Protein AF-A0A8T5MEQ6-F1 (afdb_monomer_lite)

Structure (mmCIF, N/CA/C/O backbone):
data_AF-A0A8T5MEQ6-F1
#
_entry.id   AF-A0A8T5MEQ6-F1
#
loop_
_atom_site.group_PDB
_atom_site.id
_atom_site.type_symbol
_atom_site.label_atom_id
_atom_site.label_alt_id
_atom_site.label_comp_id
_atom_site.label_asym_id
_atom_site.label_entity_id
_atom_site.label_seq_id
_atom_site.pdbx_PDB_ins_code
_atom_site.Cartn_x
_atom_site.Cartn_y
_atom_site.Cartn_z
_atom_site.occupancy
_atom_site.B_iso_or_equiv
_atom_site.auth_seq_id
_atom_site.auth_comp_id
_atom_site.auth_asym_id
_atom_site.auth_atom_id
_atom_site.pdbx_PDB_model_num
ATOM 1 N N . SER A 1 1 ? 14.472 10.004 0.846 1.00 70.06 1 SER A N 1
ATOM 2 C CA . SER A 1 1 ? 13.024 10.071 1.141 1.00 70.06 1 SER A CA 1
ATOM 3 C C . SER A 1 1 ? 12.455 8.664 1.047 1.00 70.06 1 SER A C 1
ATOM 5 O O . SER A 1 1 ? 13.002 7.880 0.283 1.00 70.06 1 SER A O 1
ATOM 7 N N . VAL A 1 2 ? 11.394 8.337 1.798 1.00 68.94 2 VAL A N 1
ATOM 8 C CA . VAL A 1 2 ? 10.751 6.998 1.800 1.00 68.94 2 VAL A CA 1
ATOM 9 C C . VAL A 1 2 ? 10.434 6.504 0.379 1.00 68.94 2 VAL A C 1
ATOM 11 O O . VAL A 1 2 ? 10.672 5.347 0.064 1.00 68.94 2 VAL A O 1
ATOM 14 N N . ARG A 1 3 ? 10.050 7.422 -0.514 1.00 68.81 3 ARG A N 1
ATOM 15 C CA . ARG A 1 3 ? 9.849 7.172 -1.948 1.00 68.81 3 ARG A CA 1
ATOM 16 C C . ARG A 1 3 ? 11.045 6.507 -2.648 1.00 68.81 3 ARG A C 1
ATOM 18 O O . ARG A 1 3 ? 10.855 5.519 -3.333 1.00 68.81 3 ARG A O 1
ATOM 25 N N . LYS A 1 4 ? 12.273 7.000 -2.431 1.00 73.75 4 LYS A N 1
ATOM 26 C CA . LYS A 1 4 ? 13.486 6.448 -3.073 1.00 73.75 4 LYS A CA 1
ATOM 27 C C . LYS A 1 4 ? 13.826 5.037 -2.591 1.00 73.75 4 LYS A C 1
ATOM 29 O O . LYS A 1 4 ? 14.400 4.264 -3.342 1.00 73.75 4 LYS A O 1
ATOM 34 N N . ILE A 1 5 ? 13.504 4.733 -1.332 1.00 71.75 5 ILE A N 1
ATOM 35 C CA . ILE A 1 5 ? 13.697 3.395 -0.763 1.00 71.75 5 ILE A CA 1
ATOM 36 C C . ILE A 1 5 ? 12.735 2.428 -1.458 1.00 71.75 5 ILE A C 1
ATOM 38 O O . ILE A 1 5 ? 13.163 1.403 -1.964 1.00 71.75 5 ILE A O 1
ATOM 42 N N . MET A 1 6 ? 11.463 2.818 -1.580 1.00 66.88 6 MET A N 1
ATOM 43 C CA . MET A 1 6 ? 10.440 2.018 -2.257 1.00 66.88 6 MET A CA 1
ATOM 44 C C . MET A 1 6 ? 10.737 1.804 -3.752 1.00 66.88 6 MET A C 1
ATOM 46 O O . MET A 1 6 ? 10.551 0.702 -4.245 1.00 66.88 6 MET A O 1
ATOM 50 N N . GLU A 1 7 ? 11.250 2.815 -4.462 1.00 69.31 7 GLU A N 1
ATOM 51 C CA . GLU A 1 7 ? 11.636 2.692 -5.881 1.00 69.31 7 GLU A CA 1
ATOM 52 C C . GLU A 1 7 ? 12.794 1.705 -6.110 1.00 69.31 7 GLU A C 1
ATOM 54 O O . GLU A 1 7 ? 12.801 1.001 -7.114 1.00 69.31 7 GLU A O 1
ATOM 59 N N . GLY A 1 8 ? 13.767 1.635 -5.195 1.00 68.06 8 GLY A N 1
ATOM 60 C CA . GLY A 1 8 ? 14.900 0.709 -5.316 1.00 68.06 8 GLY A CA 1
ATOM 61 C C . GLY A 1 8 ? 14.532 -0.755 -5.061 1.00 68.06 8 GLY A C 1
ATOM 62 O O . GLY A 1 8 ? 15.201 -1.647 -5.568 1.00 68.06 8 GLY A O 1
ATOM 63 N N . MET A 1 9 ? 13.457 -1.002 -4.310 1.00 65.31 9 MET A N 1
ATOM 64 C CA . MET A 1 9 ? 13.070 -2.343 -3.859 1.00 65.31 9 MET A CA 1
ATOM 65 C C . MET A 1 9 ? 12.171 -3.097 -4.855 1.00 65.31 9 MET A C 1
ATOM 67 O O . MET A 1 9 ? 12.003 -4.301 -4.712 1.00 65.31 9 MET A O 1
ATOM 71 N N . VAL A 1 10 ? 11.673 -2.419 -5.900 1.00 63.38 10 VAL A N 1
ATOM 72 C CA . VAL A 1 10 ? 10.982 -3.016 -7.070 1.00 63.38 10 VAL A CA 1
ATOM 73 C C . VAL A 1 10 ? 11.851 -4.071 -7.777 1.00 63.38 10 VAL A C 1
ATOM 75 O O . VAL A 1 10 ? 11.357 -4.969 -8.444 1.00 63.38 10 VAL A O 1
ATOM 78 N N . GLY A 1 11 ? 13.178 -3.980 -7.654 1.00 64.38 11 GLY A N 1
ATOM 79 C CA . GLY A 1 11 ? 14.094 -4.958 -8.246 1.00 64.38 11 GLY A CA 1
ATOM 80 C C . GLY A 1 11 ? 14.284 -6.244 -7.432 1.00 64.38 11 GLY A C 1
ATOM 81 O O . GLY A 1 11 ? 14.980 -7.136 -7.912 1.00 64.38 11 GLY A O 1
ATOM 82 N N . GLU A 1 12 ? 13.735 -6.336 -6.215 1.00 61.44 12 GLU A N 1
ATOM 83 C CA . GLU A 1 12 ? 14.126 -7.347 -5.217 1.00 61.44 12 GLU A CA 1
ATOM 84 C C . GLU A 1 12 ? 13.026 -8.373 -4.854 1.00 61.44 12 GLU A C 1
ATOM 86 O O . GLU A 1 12 ? 13.227 -9.141 -3.918 1.00 61.44 12 GLU A O 1
ATOM 91 N N . ASP A 1 13 ? 11.895 -8.437 -5.576 1.00 62.28 13 ASP A N 1
ATOM 92 C CA . ASP A 1 13 ? 10.742 -9.317 -5.250 1.00 62.28 13 ASP A CA 1
ATOM 93 C C . ASP A 1 13 ? 10.262 -9.118 -3.796 1.00 62.28 13 ASP A C 1
ATOM 95 O O . ASP A 1 13 ? 10.010 -10.047 -3.021 1.00 62.28 13 ASP A O 1
ATOM 99 N N . ALA A 1 14 ? 10.212 -7.851 -3.380 1.00 70.19 14 ALA A N 1
ATOM 100 C CA . ALA A 1 14 ? 9.940 -7.476 -2.005 1.00 70.19 14 ALA A CA 1
ATOM 101 C C . ALA A 1 14 ? 8.439 -7.244 -1.794 1.00 70.19 14 ALA A C 1
ATOM 103 O O . ALA A 1 14 ? 7.802 -6.407 -2.437 1.00 70.19 14 ALA A O 1
ATOM 104 N N . THR A 1 15 ? 7.857 -7.969 -0.836 1.00 75.56 15 THR A N 1
ATOM 105 C CA . THR A 1 15 ? 6.472 -7.742 -0.417 1.00 75.56 15 THR A CA 1
ATOM 106 C C . THR A 1 15 ? 6.401 -6.586 0.584 1.00 75.56 15 THR A C 1
ATOM 108 O O . THR A 1 15 ? 6.990 -6.645 1.667 1.00 75.56 15 THR A O 1
ATOM 111 N N . PHE A 1 16 ? 5.641 -5.539 0.265 1.00 80.06 16 PHE A N 1
ATOM 112 C CA . PHE A 1 16 ? 5.451 -4.374 1.127 1.00 80.06 16 PHE A CA 1
ATOM 113 C C . PHE A 1 16 ? 4.096 -4.393 1.817 1.00 80.06 16 PHE A C 1
ATOM 115 O O . PHE A 1 16 ? 3.046 -4.368 1.178 1.00 80.06 16 PHE A O 1
ATOM 122 N N . ASN A 1 17 ? 4.143 -4.333 3.146 1.00 88.38 17 ASN A N 1
ATOM 123 C CA . ASN A 1 17 ? 2.996 -4.013 3.983 1.00 88.38 17 ASN A CA 1
ATOM 124 C C . ASN A 1 17 ? 2.989 -2.507 4.261 1.00 88.38 17 ASN A C 1
ATOM 126 O O . ASN A 1 17 ? 3.810 -1.997 5.025 1.00 88.38 17 ASN A O 1
ATOM 130 N N . ILE 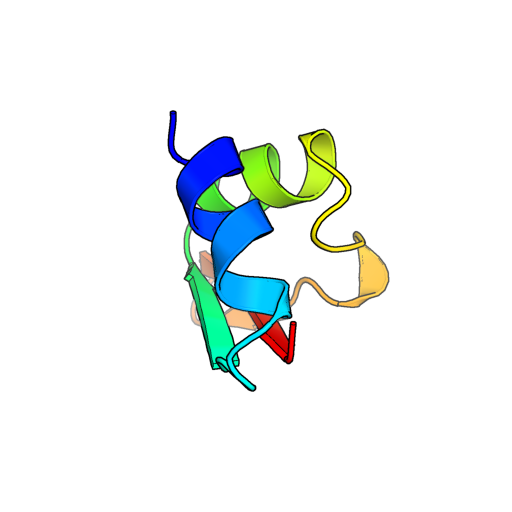A 1 18 ? 2.055 -1.787 3.653 1.00 92.50 18 ILE A N 1
ATOM 131 C CA . ILE A 1 18 ? 1.872 -0.350 3.855 1.00 92.50 18 ILE A CA 1
ATOM 132 C C . ILE A 1 18 ? 0.713 -0.175 4.826 1.00 92.50 18 ILE A C 1
ATOM 134 O O . ILE A 1 18 ? -0.427 -0.413 4.453 1.00 92.50 18 ILE A O 1
ATOM 138 N N . VAL A 1 19 ? 0.989 0.232 6.067 1.00 96.00 19 VAL A N 1
ATOM 139 C CA . VAL A 1 19 ? -0.023 0.307 7.137 1.00 96.00 19 VAL A CA 1
ATOM 140 C C . VAL A 1 19 ? -0.102 1.720 7.715 1.00 96.00 19 VAL A C 1
ATOM 142 O O . VAL A 1 19 ? 0.920 2.367 7.967 1.00 96.00 19 VAL A O 1
ATOM 145 N N . GLY A 1 20 ? -1.327 2.190 7.949 1.00 96.50 20 GLY A N 1
ATOM 146 C CA . GLY A 1 20 ? -1.631 3.469 8.588 1.00 96.50 20 GLY A CA 1
ATOM 147 C C . GLY A 1 20 ? -1.950 4.595 7.604 1.00 96.50 20 GLY A C 1
ATOM 148 O O . GLY A 1 20 ? -1.466 4.626 6.474 1.00 96.50 20 GLY A O 1
ATOM 149 N N . GLU A 1 21 ? -2.758 5.557 8.060 1.00 97.19 21 GLU A N 1
ATOM 150 C CA . GLU A 1 21 ? -3.328 6.637 7.234 1.00 97.19 21 GLU A CA 1
ATOM 151 C C . GLU A 1 21 ? -2.254 7.431 6.473 1.00 97.19 21 GLU A C 1
ATOM 153 O O . GLU A 1 21 ? -2.349 7.633 5.263 1.00 97.19 21 GLU A O 1
ATOM 158 N N . ARG A 1 22 ? -1.179 7.839 7.162 1.00 96.00 22 ARG A N 1
ATOM 159 C CA . ARG A 1 22 ? -0.093 8.613 6.542 1.00 96.00 22 ARG A CA 1
ATOM 160 C C . ARG A 1 22 ? 0.675 7.797 5.499 1.00 96.00 22 ARG A C 1
ATOM 162 O O . ARG A 1 22 ? 0.987 8.329 4.438 1.00 96.00 22 ARG A O 1
ATOM 169 N N . SER A 1 23 ? 0.981 6.536 5.797 1.00 94.44 23 SER A N 1
ATOM 170 C CA . SER A 1 23 ? 1.747 5.651 4.913 1.00 94.44 23 SER A CA 1
ATOM 171 C C . SER A 1 23 ? 0.969 5.348 3.636 1.00 94.44 23 SER A C 1
ATOM 173 O O . SER A 1 23 ? 1.492 5.526 2.539 1.00 94.44 23 SER A O 1
ATOM 175 N N . VAL A 1 24 ? -0.305 4.971 3.782 1.00 95.75 24 VAL A N 1
ATOM 176 C CA . VAL A 1 24 ? -1.211 4.687 2.662 1.00 95.75 24 VAL A CA 1
ATOM 177 C C . VAL A 1 24 ? -1.426 5.935 1.809 1.00 95.75 24 VAL A C 1
ATOM 179 O O . VAL A 1 24 ? -1.338 5.855 0.587 1.00 95.75 24 VAL A O 1
ATOM 182 N N . LYS A 1 25 ? -1.619 7.108 2.428 1.00 96.25 25 LYS A N 1
ATOM 183 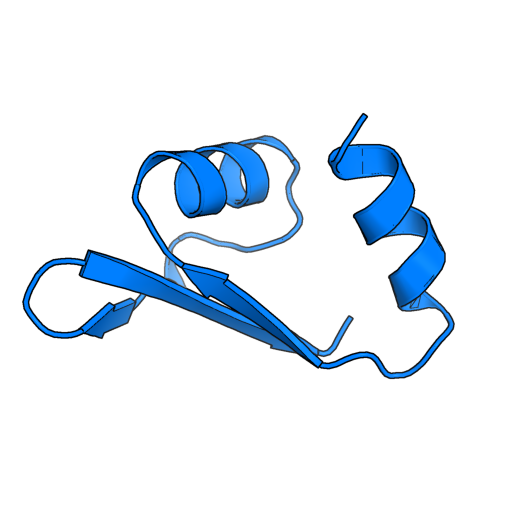C CA . LYS A 1 25 ? -1.739 8.381 1.702 1.00 96.25 25 LYS A CA 1
ATOM 184 C C . LYS A 1 25 ? -0.504 8.671 0.845 1.00 96.25 25 LYS A C 1
ATOM 186 O O . LYS A 1 25 ? -0.647 8.961 -0.336 1.00 96.25 25 LYS A O 1
ATOM 191 N N . ILE A 1 26 ? 0.695 8.559 1.417 1.00 93.50 26 ILE A N 1
ATOM 192 C CA . ILE A 1 26 ? 1.945 8.811 0.683 1.00 93.50 26 ILE A CA 1
ATOM 193 C C . ILE A 1 26 ? 2.123 7.803 -0.456 1.00 93.50 26 ILE A C 1
ATOM 195 O O . ILE A 1 26 ? 2.567 8.183 -1.538 1.00 93.50 26 ILE A O 1
ATOM 199 N N . ALA A 1 27 ? 1.777 6.534 -0.233 1.00 91.94 27 ALA A N 1
ATOM 200 C CA . ALA A 1 27 ? 1.879 5.494 -1.252 1.00 91.94 27 ALA A CA 1
ATOM 201 C C . ALA A 1 27 ? 0.917 5.738 -2.428 1.00 91.94 27 ALA A C 1
ATOM 203 O O . ALA A 1 27 ? 1.326 5.592 -3.580 1.00 91.94 27 ALA A O 1
ATOM 204 N N . LEU A 1 28 ? -0.311 6.188 -2.146 1.00 94.00 28 LEU A N 1
ATOM 205 C CA . LEU A 1 28 ? -1.280 6.626 -3.156 1.00 94.00 28 LEU A CA 1
ATOM 206 C C . LEU A 1 28 ? -0.772 7.845 -3.938 1.00 94.00 28 LEU A C 1
ATOM 208 O O . LEU A 1 28 ? -0.767 7.834 -5.164 1.00 94.00 28 LEU A O 1
ATOM 212 N N . GLU A 1 29 ? -0.310 8.887 -3.241 1.00 94.12 29 GLU A N 1
ATOM 213 C CA . GLU A 1 29 ? 0.231 10.109 -3.862 1.00 94.12 29 GLU A CA 1
ATOM 214 C C . GLU A 1 29 ? 1.488 9.835 -4.699 1.00 94.12 29 GLU A C 1
ATOM 216 O O . GLU A 1 29 ? 1.752 10.529 -5.678 1.00 94.12 29 GLU A O 1
ATOM 221 N N . SER A 1 30 ? 2.260 8.813 -4.326 1.00 89.19 30 SER A N 1
ATOM 222 C CA . SER A 1 30 ? 3.474 8.408 -5.038 1.00 89.19 30 SER A CA 1
ATOM 223 C C . SER A 1 30 ? 3.206 7.474 -6.220 1.00 89.19 30 SER A C 1
ATOM 225 O O . SER A 1 30 ? 4.152 7.186 -6.951 1.00 89.19 30 SER A O 1
ATOM 227 N N . GLY A 1 31 ? 1.966 7.004 -6.404 1.00 89.25 31 GLY A N 1
ATOM 228 C CA . GLY A 1 31 ? 1.591 6.052 -7.455 1.00 89.25 31 GLY A CA 1
ATOM 229 C C . GLY A 1 31 ? 2.084 4.620 -7.218 1.00 89.25 31 GLY A C 1
ATOM 230 O O . GLY A 1 31 ? 2.115 3.834 -8.155 1.00 89.25 31 GLY A O 1
ATOM 231 N N . ILE A 1 32 ? 2.485 4.287 -5.987 1.00 88.00 32 ILE A N 1
ATOM 232 C CA . ILE A 1 32 ? 2.993 2.953 -5.617 1.00 88.00 32 ILE A CA 1
ATOM 233 C C . ILE A 1 32 ? 1.837 1.958 -5.480 1.00 88.00 32 ILE A C 1
ATOM 235 O O . ILE A 1 32 ? 1.972 0.785 -5.809 1.00 88.00 32 ILE A O 1
ATOM 239 N N . ILE A 1 33 ? 0.697 2.436 -4.985 1.00 92.25 33 ILE A N 1
ATOM 240 C CA . ILE A 1 33 ? -0.536 1.664 -4.834 1.00 92.25 33 ILE A CA 1
ATOM 241 C C . ILE A 1 33 ? -1.705 2.448 -5.413 1.00 92.25 33 ILE A C 1
ATOM 243 O O . ILE A 1 33 ? -1.645 3.674 -5.529 1.00 92.25 33 ILE A O 1
ATOM 247 N N . THR A 1 34 ? -2.796 1.753 -5.713 1.00 94.94 34 THR A N 1
ATOM 248 C CA . THR A 1 34 ? -4.053 2.374 -6.133 1.00 94.94 34 THR A CA 1
ATOM 249 C C . THR A 1 34 ? -5.088 2.321 -5.008 1.00 94.94 34 THR A C 1
ATOM 251 O O . THR A 1 34 ? -4.905 1.627 -4.007 1.00 94.94 34 THR A O 1
ATOM 254 N N . LYS A 1 35 ? -6.180 3.087 -5.117 1.00 95.62 35 LYS A N 1
ATOM 255 C CA . LYS A 1 35 ? -7.199 3.129 -4.051 1.00 95.62 35 LYS A CA 1
ATOM 256 C C . LYS A 1 35 ? -7.937 1.801 -3.903 1.00 95.62 35 LYS A C 1
ATOM 258 O O . LYS A 1 35 ? -8.404 1.491 -2.814 1.00 95.62 35 LYS A O 1
ATOM 263 N N . GLU A 1 36 ? -8.028 1.031 -4.980 1.00 96.38 36 GLU A N 1
ATOM 264 C CA . GLU A 1 36 ? -8.805 -0.206 -5.065 1.00 96.38 36 GLU A CA 1
ATOM 26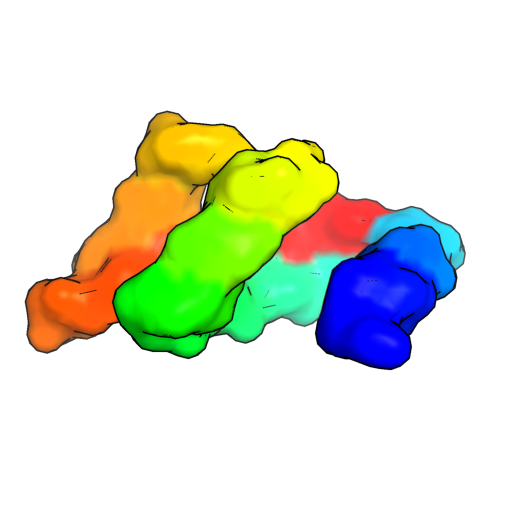5 C C . GLU A 1 36 ? -8.191 -1.331 -4.225 1.00 96.38 36 GLU A C 1
ATOM 267 O O . GLU A 1 36 ? -8.911 -2.219 -3.779 1.00 96.38 36 GLU A O 1
ATOM 272 N N . ILE A 1 37 ? -6.879 -1.276 -3.971 1.00 93.88 37 ILE A N 1
ATOM 273 C CA . ILE A 1 37 ? -6.168 -2.290 -3.180 1.00 93.88 37 ILE A CA 1
ATOM 274 C C . ILE A 1 37 ? -6.058 -1.933 -1.691 1.00 93.88 37 ILE A C 1
ATOM 276 O O . ILE A 1 37 ? -5.485 -2.694 -0.911 1.00 93.88 37 ILE A O 1
ATOM 280 N N . VAL A 1 38 ? -6.571 -0.768 -1.279 1.00 97.06 38 VAL A N 1
ATOM 281 C CA . VAL A 1 38 ? -6.514 -0.325 0.118 1.00 97.06 38 VAL A CA 1
ATOM 282 C C . VAL A 1 38 ? -7.626 -1.001 0.914 1.00 97.06 38 VAL A C 1
ATOM 284 O O . VAL A 1 38 ? -8.804 -0.665 0.787 1.00 97.06 38 VAL A O 1
ATOM 287 N N . GLY A 1 39 ? -7.239 -1.927 1.786 1.00 97.19 39 GLY A N 1
ATOM 288 C CA . GLY A 1 39 ? -8.111 -2.527 2.789 1.00 97.19 39 GLY A CA 1
ATOM 289 C C . GLY A 1 39 ? -8.118 -1.741 4.101 1.00 97.19 39 GLY A C 1
ATOM 290 O O . GLY A 1 39 ? -7.354 -0.794 4.298 1.00 97.19 39 GLY A O 1
ATOM 291 N N . ARG A 1 40 ? -8.967 -2.162 5.045 1.00 97.75 40 ARG A N 1
ATOM 292 C CA .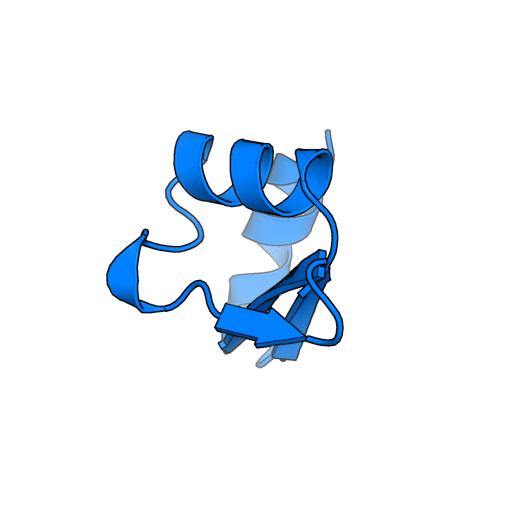 ARG A 1 40 ? -8.901 -1.727 6.449 1.00 97.75 40 ARG A CA 1
ATOM 293 C C . ARG A 1 40 ? -8.878 -2.935 7.377 1.00 97.75 40 ARG A C 1
ATOM 295 O O . ARG A 1 40 ? -9.670 -3.856 7.206 1.00 97.75 40 ARG A O 1
ATOM 302 N N . ILE A 1 41 ? -8.008 -2.908 8.382 1.00 96.19 41 ILE A N 1
ATOM 303 C CA . ILE A 1 41 ? -7.958 -3.886 9.472 1.00 96.19 41 ILE A CA 1
ATOM 304 C C . ILE A 1 41 ? -8.162 -3.146 10.790 1.00 96.19 41 ILE A C 1
ATOM 306 O O . ILE A 1 41 ? -7.444 -2.197 11.088 1.00 96.19 41 ILE A O 1
ATOM 310 N N . GLN A 1 42 ? -9.200 -3.517 11.547 1.00 96.94 42 GLN A N 1
ATOM 311 C CA . GLN A 1 42 ? -9.586 -2.812 12.783 1.00 96.94 42 GLN A CA 1
ATOM 312 C C . GLN A 1 42 ? -9.728 -1.284 12.594 1.00 96.94 42 GLN A C 1
ATOM 314 O O . GLN A 1 42 ? -9.346 -0.491 13.446 1.00 96.94 42 GLN A O 1
ATOM 319 N N . GLY A 1 43 ? -10.234 -0.856 11.432 1.00 96.75 43 GLY A N 1
ATOM 320 C CA . GLY A 1 43 ? -10.364 0.560 11.081 1.00 96.75 43 GLY A CA 1
ATOM 321 C C . GLY A 1 43 ? -9.079 1.234 10.583 1.00 96.75 43 GLY A C 1
ATOM 322 O O . GLY A 1 43 ? -9.165 2.353 10.091 1.00 96.75 43 GLY A O 1
ATOM 323 N N . ILE A 1 44 ? -7.918 0.575 10.617 1.00 97.56 44 ILE A N 1
ATOM 324 C CA . ILE A 1 44 ? -6.637 1.108 10.126 1.00 97.56 44 ILE A CA 1
ATOM 325 C C . ILE A 1 44 ? -6.465 0.749 8.644 1.00 97.56 44 ILE A C 1
ATOM 327 O O . ILE A 1 44 ? -6.601 -0.427 8.302 1.00 97.56 44 ILE A O 1
ATOM 331 N N . PRO A 1 45 ? -6.161 1.706 7.747 1.00 98.00 45 PRO A N 1
ATOM 332 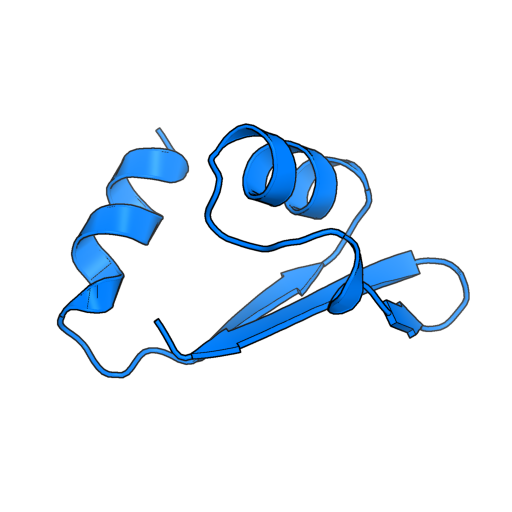C CA . PRO A 1 45 ? -5.967 1.395 6.339 1.00 98.00 45 PRO A CA 1
ATOM 333 C C . PRO A 1 45 ? -4.646 0.664 6.124 1.00 98.00 45 PRO A C 1
ATOM 335 O O . PRO A 1 45 ? -3.634 0.976 6.762 1.00 98.00 45 PRO A O 1
ATOM 338 N N . PHE A 1 46 ? -4.653 -0.286 5.199 1.00 97.38 46 PHE A N 1
ATOM 339 C CA . PHE A 1 46 ? -3.451 -0.985 4.783 1.00 97.38 46 PHE A CA 1
ATOM 340 C C . PHE A 1 46 ? -3.509 -1.392 3.311 1.00 97.38 46 PHE A C 1
ATOM 342 O O . PHE A 1 46 ? -4.588 -1.517 2.736 1.00 97.38 46 PHE A O 1
ATOM 349 N N . ALA A 1 47 ? -2.346 -1.617 2.714 1.00 95.25 47 ALA A N 1
ATOM 350 C CA . ALA A 1 47 ? -2.198 -2.240 1.407 1.00 95.25 47 ALA A CA 1
ATOM 351 C C . ALA 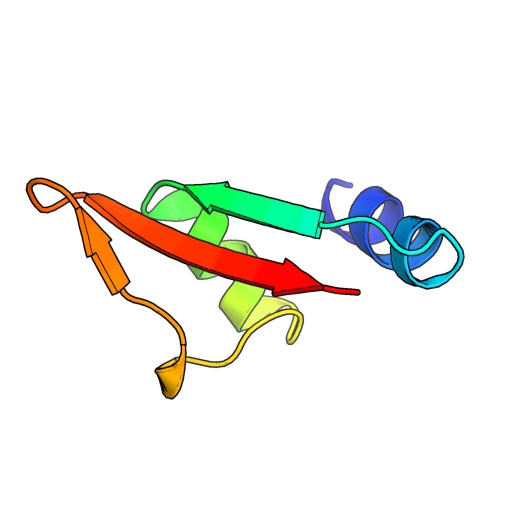A 1 47 ? -1.027 -3.225 1.446 1.00 95.25 47 ALA A C 1
ATOM 353 O O . ALA A 1 47 ? 0.008 -2.941 2.054 1.00 95.25 47 ALA A O 1
ATOM 354 N N . LEU A 1 48 ? -1.210 -4.372 0.799 1.00 92.56 48 LEU A N 1
ATOM 355 C CA . LEU A 1 48 ? -0.172 -5.369 0.570 1.00 92.56 48 LEU A CA 1
ATOM 356 C C . LEU A 1 48 ? 0.146 -5.362 -0.921 1.00 92.56 48 LEU A C 1
ATOM 358 O O . LEU A 1 48 ? -0.753 -5.588 -1.730 1.00 92.56 48 LEU A O 1
ATOM 362 N N . VAL A 1 49 ? 1.400 -5.101 -1.277 1.00 87.44 49 VAL A N 1
ATOM 363 C CA . VAL A 1 49 ? 1.849 -5.125 -2.674 1.00 87.44 49 VAL A CA 1
ATOM 364 C C . VAL A 1 49 ? 3.132 -5.912 -2.828 1.00 87.44 49 VAL A C 1
ATOM 366 O O . VAL A 1 49 ? 3.974 -5.918 -1.933 1.00 87.44 49 VAL A O 1
ATOM 369 N N . LEU A 1 50 ? 3.262 -6.562 -3.978 1.00 83.44 50 LEU A N 1
ATOM 370 C CA . LEU A 1 50 ? 4.520 -7.094 -4.474 1.00 83.44 50 LEU A CA 1
ATOM 371 C C . LEU A 1 50 ? 5.038 -6.088 -5.504 1.00 83.44 50 LEU A C 1
ATOM 373 O O . LEU A 1 50 ? 4.290 -5.749 -6.426 1.00 83.44 50 LEU A O 1
ATOM 377 N N . LEU A 1 51 ? 6.235 -5.547 -5.271 1.00 72.50 51 LEU A N 1
ATOM 378 C CA . LEU A 1 51 ? 6.873 -4.552 -6.135 1.00 72.50 51 LEU A CA 1
ATOM 379 C C . LEU A 1 51 ? 7.918 -5.199 -7.034 1.00 72.50 51 LEU A C 1
ATOM 381 O O . LEU A 1 51 ? 8.676 -6.047 -6.515 1.00 72.50 51 LEU A O 1
#

Foldseek 3Di:
DVLVVLVVCLVPQDKDKQKADVSVVVCCVSVVDHPVQWDDDPNIIIGIDGD

Sequence (51 aa):
SVRKIMEGMVGEDATFNIVGERSVKIALESGIITKEIVGRIQGIPFALVLL

Radius of gyration: 10.55 Å; chains: 1; bounding box: 25×19×21 Å

Secondary structure (DSSP, 8-state):
-HHHHHHHHTTTTPEEEEESHHHHHHHHHTTSS-GGG-EEETTEEEEEEE-

pLDDT: mean 85.73, std 12.49, range [61.44, 98.0]